Protein AF-A0A956HSX7-F1 (afdb_monomer_lite)

pLDDT: mean 87.28, std 11.91, range [36.62, 98.12]

Sequence (178 aa):
MGKELHRSVPADISRAASLYRSVCADLMRARARFGPDVVRYLDGLAARAHNTLYGTRAYRLAALWELVARDFPRTLRRRWRFFALASALFYLPLFFGLLGTLASADFASTILPPAQLGMMEEMYQQGFDAGRDVGEDSAMAGFYVLNNVGIAFRCFATGILFGIGSLFFSIYNGVVIG

Radius of gyration: 29.76 Å; chains: 1; bounding box: 64×29×82 Å

Foldseek 3Di:
DQDQPVPDDPVVLVVLVVVLVVLVVVLVVCVVDHDPVVNVVSVVVNVVSCCNNPNDDPPDVVVVCCCVVPVVVVVCVVVVVVVVVLVCLQQVLLVVLVVQCVVDVCSLVVLDPPVVVVVVCVVPVVPPPPDDDPVRVVVVVVVVVCVVVVLVVQQVVCVVVVSPRVSVSSNSNNNNND

Structure (mmCIF, N/CA/C/O backbone):
data_AF-A0A956HSX7-F1
#
_entry.id   AF-A0A956HSX7-F1
#
loop_
_atom_site.group_PDB
_atom_site.id
_atom_site.type_symbol
_atom_site.label_atom_id
_atom_site.label_alt_id
_atom_site.label_comp_id
_atom_site.label_asym_id
_atom_site.label_entity_id
_atom_site.label_seq_id
_atom_site.pdbx_PDB_ins_code
_atom_site.Cartn_x
_atom_site.Cartn_y
_atom_site.Cartn_z
_atom_site.occupancy
_atom_site.B_iso_or_equiv
_atom_site.auth_seq_id
_atom_site.auth_comp_id
_atom_site.auth_asym_id
_atom_site.auth_atom_id
_atom_site.pdbx_PDB_model_num
ATOM 1 N N . MET A 1 1 ? -18.613 -12.976 31.676 1.00 36.62 1 MET A N 1
ATOM 2 C CA . MET A 1 1 ? -19.542 -13.627 30.725 1.00 36.62 1 MET A CA 1
ATOM 3 C C . MET A 1 1 ? -20.089 -12.562 29.768 1.00 36.62 1 MET A C 1
ATOM 5 O O . MET A 1 1 ? -21.203 -12.090 29.931 1.00 36.62 1 MET A O 1
ATOM 9 N N . GLY A 1 2 ? -19.255 -12.087 28.836 1.00 47.81 2 GLY A N 1
ATOM 10 C CA . GLY A 1 2 ? -19.617 -11.033 27.882 1.00 47.81 2 GLY A CA 1
ATOM 11 C C . GLY A 1 2 ? -20.236 -11.650 26.635 1.00 47.81 2 GLY A C 1
ATOM 12 O O . GLY A 1 2 ? -19.515 -11.999 25.705 1.00 47.81 2 GLY A O 1
ATOM 13 N N . LYS A 1 3 ? -21.556 -11.855 26.644 1.00 49.38 3 LYS A N 1
ATOM 14 C CA . LYS A 1 3 ? -22.292 -12.209 25.426 1.00 49.38 3 LYS A CA 1
ATOM 15 C C . LYS A 1 3 ? -22.244 -10.999 24.495 1.00 49.38 3 LYS A C 1
ATOM 17 O O . LYS A 1 3 ? -22.465 -9.871 24.925 1.00 49.38 3 LYS A O 1
ATOM 22 N N . GLU A 1 4 ? -21.882 -11.249 23.248 1.00 59.25 4 GLU A N 1
ATOM 23 C CA . GLU A 1 4 ? -21.619 -10.245 22.225 1.00 59.25 4 GLU A CA 1
ATOM 24 C C . GLU A 1 4 ? -22.856 -9.370 21.957 1.00 59.25 4 GLU A C 1
ATOM 26 O O . GLU A 1 4 ? -23.727 -9.755 21.185 1.00 59.25 4 GLU A O 1
ATOM 31 N N . LEU A 1 5 ? -22.916 -8.179 22.568 1.00 57.16 5 LEU A N 1
ATOM 32 C CA . LEU A 1 5 ? -23.992 -7.191 22.373 1.00 57.16 5 LEU A CA 1
ATOM 33 C C . LEU A 1 5 ? -24.231 -6.830 20.898 1.00 57.16 5 LEU A C 1
ATOM 35 O O . LEU A 1 5 ? -25.336 -6.445 20.542 1.00 57.16 5 LEU A O 1
ATOM 39 N N . HIS A 1 6 ? -23.231 -7.006 20.027 1.00 58.62 6 HIS A N 1
ATOM 40 C CA . HIS A 1 6 ? -23.359 -6.775 18.585 1.00 58.62 6 HIS A CA 1
ATOM 41 C C . HIS A 1 6 ? -24.200 -7.836 17.851 1.00 58.62 6 HIS A C 1
ATOM 43 O O . HIS A 1 6 ? -24.564 -7.626 16.698 1.00 58.62 6 HIS A O 1
ATOM 49 N N . ARG A 1 7 ? -24.480 -8.982 18.487 1.00 58.31 7 ARG A N 1
ATOM 50 C CA . ARG A 1 7 ? -25.387 -10.022 17.972 1.00 58.31 7 ARG A CA 1
ATOM 51 C C . ARG A 1 7 ? -26.778 -9.954 18.604 1.00 58.31 7 ARG A C 1
ATOM 53 O O . ARG A 1 7 ? -27.633 -10.766 18.261 1.00 58.31 7 ARG A O 1
ATOM 60 N N . SER A 1 8 ? -26.991 -9.034 19.542 1.00 68.81 8 SER A N 1
ATOM 61 C CA . SER A 1 8 ? -28.263 -8.862 20.240 1.00 68.81 8 SER A CA 1
ATOM 62 C C . SER A 1 8 ? -29.249 -8.055 19.400 1.00 68.81 8 SER A C 1
ATOM 64 O O . SER A 1 8 ? -28.858 -7.241 18.562 1.00 68.81 8 SER A O 1
ATOM 66 N N . VAL A 1 9 ? -30.544 -8.257 19.643 1.00 78.62 9 VAL A N 1
ATOM 67 C CA . VAL A 1 9 ? -31.607 -7.493 18.980 1.00 78.62 9 VAL A CA 1
ATOM 68 C C . VAL A 1 9 ? -31.441 -6.006 19.338 1.00 78.62 9 VAL A C 1
ATOM 70 O O . VAL A 1 9 ? -31.115 -5.706 20.489 1.00 78.62 9 VAL A O 1
ATOM 73 N N . PRO A 1 10 ? -31.686 -5.050 18.417 1.00 78.62 10 PRO A N 1
ATOM 74 C CA . PRO A 1 10 ? -31.546 -3.617 18.700 1.00 78.62 10 PRO A CA 1
ATOM 75 C C . PRO A 1 10 ? -32.252 -3.161 19.988 1.00 78.62 10 PRO A C 1
ATOM 77 O O . PRO A 1 10 ? -31.718 -2.340 20.733 1.00 78.62 10 PRO A O 1
ATOM 80 N N . ALA A 1 11 ? -33.406 -3.760 20.299 1.00 84.00 11 ALA A N 1
ATOM 81 C CA . ALA A 1 11 ? -34.157 -3.514 21.529 1.00 84.00 11 ALA A CA 1
ATOM 82 C C . ALA A 1 11 ? -33.361 -3.834 22.811 1.00 84.00 11 ALA A C 1
ATOM 84 O O . ALA A 1 11 ? -33.432 -3.080 23.783 1.00 84.00 11 ALA A O 1
ATOM 85 N N . ASP A 1 12 ? -32.562 -4.905 22.812 1.00 84.19 12 ASP A N 1
ATOM 86 C CA . ASP A 1 12 ? -31.742 -5.301 23.962 1.00 84.19 12 ASP A CA 1
ATOM 87 C C . ASP A 1 12 ? -30.589 -4.320 24.191 1.00 84.19 12 ASP A C 1
ATOM 89 O O . ASP A 1 12 ? -30.266 -3.995 25.335 1.00 84.19 12 ASP A O 1
ATOM 93 N N . ILE A 1 13 ? -30.000 -3.801 23.109 1.00 84.25 13 ILE A N 1
ATOM 94 C CA . ILE A 1 13 ? -28.934 -2.792 23.166 1.00 84.25 13 ILE A CA 1
ATOM 95 C C . ILE A 1 13 ? -29.489 -1.484 23.742 1.00 84.25 13 ILE A C 1
ATOM 97 O O . ILE A 1 13 ? -28.911 -0.916 24.673 1.00 84.25 13 ILE A O 1
ATOM 101 N N . SER A 1 14 ? -30.645 -1.029 23.247 1.00 87.44 14 SER A N 1
ATOM 102 C CA . SER A 1 14 ? -31.321 0.165 23.765 1.00 87.44 14 SER A CA 1
ATOM 103 C C . SER A 1 14 ? -31.694 0.020 25.242 1.00 87.44 14 SER A C 1
ATOM 105 O O . SER A 1 14 ? -31.481 0.953 26.020 1.00 87.44 14 SER A O 1
ATOM 107 N N . ARG A 1 15 ? -32.187 -1.158 25.648 1.00 88.69 15 ARG A N 1
ATOM 108 C CA . ARG A 1 15 ? -32.513 -1.473 27.046 1.00 88.69 15 ARG A CA 1
ATOM 109 C C . ARG A 1 15 ? -31.273 -1.503 27.941 1.00 88.69 15 ARG A C 1
ATOM 111 O O . ARG A 1 15 ? -31.306 -0.987 29.056 1.00 88.69 15 ARG A O 1
ATOM 118 N N . ALA A 1 16 ? -30.166 -2.073 27.475 1.00 88.12 16 ALA A N 1
ATOM 119 C CA . ALA A 1 16 ? -28.909 -2.066 28.219 1.00 88.12 16 ALA A CA 1
ATOM 120 C C . ALA A 1 16 ? -28.385 -0.633 28.423 1.00 88.12 16 ALA A C 1
ATOM 122 O O . ALA A 1 16 ? -27.986 -0.270 29.530 1.00 88.12 16 ALA A O 1
ATOM 123 N N . ALA A 1 17 ? -28.461 0.212 27.389 1.00 89.81 17 ALA A N 1
ATOM 124 C CA . ALA A 1 17 ? -28.069 1.617 27.475 1.00 89.81 17 ALA A CA 1
ATOM 125 C C . ALA A 1 17 ? -28.975 2.432 28.418 1.00 89.81 17 ALA A C 1
ATOM 127 O O . ALA A 1 17 ? -28.484 3.311 29.129 1.00 89.81 17 ALA A O 1
ATOM 128 N N . SER A 1 18 ? -30.285 2.153 28.455 1.00 93.19 18 SER A N 1
ATOM 129 C CA . SER A 1 18 ? -31.194 2.814 29.400 1.00 93.19 18 SER A CA 1
ATOM 130 C C . SER A 1 18 ? -30.901 2.410 30.843 1.00 93.19 18 SER A C 1
ATOM 132 O O . SER A 1 18 ? -30.789 3.285 31.696 1.00 93.19 18 SER A O 1
ATOM 134 N N . LEU A 1 19 ? -30.701 1.114 31.108 1.00 93.94 19 LEU A N 1
ATOM 135 C CA . LEU A 1 19 ? -30.350 0.609 32.439 1.00 93.94 19 LEU A CA 1
ATOM 136 C C . LEU A 1 19 ? -29.007 1.161 32.930 1.00 93.94 19 LEU A C 1
ATOM 138 O O . LEU A 1 19 ? -28.890 1.523 34.096 1.00 93.94 19 LEU A O 1
ATOM 142 N N . TYR A 1 20 ? -28.015 1.288 32.046 1.00 94.31 20 TYR A N 1
ATOM 143 C CA . TYR A 1 20 ? -26.742 1.934 32.372 1.00 94.31 20 TYR A CA 1
ATOM 144 C C . TYR A 1 20 ? -26.940 3.380 32.853 1.00 94.31 20 TYR A C 1
ATOM 146 O O . TYR A 1 20 ? -26.436 3.746 33.914 1.00 94.31 20 TYR A O 1
ATOM 154 N N . ARG A 1 21 ? -27.735 4.185 32.129 1.00 94.12 21 ARG A N 1
ATOM 155 C CA . ARG A 1 21 ? -28.053 5.560 32.550 1.00 94.12 21 ARG A CA 1
ATOM 156 C C . ARG A 1 21 ? -28.776 5.600 33.899 1.00 94.12 21 ARG A C 1
ATOM 158 O O . ARG A 1 21 ? -28.459 6.463 34.713 1.00 94.12 21 ARG A O 1
ATOM 165 N N . SER A 1 22 ? -29.694 4.665 34.154 1.00 95.94 22 SER A N 1
ATOM 166 C CA . SER A 1 22 ? -30.369 4.540 35.453 1.00 95.94 22 SER A CA 1
ATOM 167 C C . SER A 1 22 ? -29.381 4.247 36.586 1.00 95.94 22 SER A C 1
ATOM 169 O O . SER A 1 22 ? -29.396 4.955 37.586 1.00 95.94 22 SER A O 1
ATOM 171 N N . VAL A 1 23 ? -28.455 3.299 36.403 1.00 95.06 23 VAL A N 1
ATOM 172 C CA . VAL A 1 23 ? -27.420 2.982 37.407 1.00 95.06 23 VAL A CA 1
ATOM 173 C C . VAL A 1 23 ? -26.509 4.184 37.678 1.00 95.06 23 VAL A C 1
ATOM 175 O O . VAL A 1 23 ? -26.169 4.442 38.831 1.00 95.06 23 VAL A O 1
ATOM 178 N N . CYS A 1 24 ? -26.139 4.959 36.654 1.00 94.88 24 CYS A N 1
ATOM 179 C CA . CYS A 1 24 ? -25.372 6.195 36.843 1.00 94.88 24 CYS A CA 1
ATOM 180 C C . CYS A 1 24 ? -26.147 7.241 37.663 1.00 94.88 24 CYS A C 1
ATOM 182 O O . CYS A 1 24 ? -25.569 7.886 38.539 1.00 94.88 24 CYS A O 1
ATOM 184 N N . ALA A 1 25 ? -27.450 7.399 37.409 1.00 95.38 25 ALA A N 1
ATOM 185 C CA . ALA A 1 25 ? -28.302 8.305 38.176 1.00 95.38 25 ALA A CA 1
ATOM 186 C C . ALA A 1 25 ? -28.446 7.854 39.642 1.00 95.38 25 ALA A C 1
ATOM 188 O O . ALA A 1 25 ? -28.336 8.674 40.559 1.00 95.38 25 ALA A O 1
ATOM 189 N N . ASP A 1 26 ? -28.622 6.551 39.869 1.00 95.25 26 ASP A N 1
ATOM 190 C CA . ASP A 1 26 ? -28.707 5.966 41.207 1.00 95.25 26 ASP A CA 1
ATOM 191 C C . ASP A 1 26 ? -27.387 6.101 41.966 1.00 95.25 26 ASP A C 1
ATOM 193 O O . ASP A 1 26 ? -27.397 6.451 43.143 1.00 95.25 26 ASP A O 1
ATOM 197 N N . LEU A 1 27 ? -26.242 5.920 41.300 1.00 95.94 27 LEU A N 1
ATOM 198 C CA . LEU A 1 27 ? -24.919 6.142 41.887 1.00 95.94 27 LEU A CA 1
ATOM 199 C C . LEU A 1 27 ? -24.741 7.595 42.348 1.00 95.94 27 LEU A C 1
ATOM 201 O O . LEU A 1 27 ? -24.231 7.836 43.443 1.00 95.94 27 LEU A O 1
ATOM 205 N N . MET A 1 28 ? -25.189 8.568 41.548 1.00 93.56 28 MET A N 1
ATOM 206 C CA . MET A 1 28 ? -25.130 9.983 41.932 1.00 93.56 28 MET A CA 1
ATOM 207 C C . MET A 1 28 ? -25.987 10.284 43.156 1.00 93.56 28 MET A C 1
ATOM 209 O O . MET A 1 28 ? -25.541 10.982 44.067 1.00 93.56 28 MET A O 1
ATOM 213 N N . ARG A 1 29 ? -27.183 9.696 43.229 1.00 92.88 29 ARG A N 1
ATOM 214 C CA . ARG A 1 29 ? -28.050 9.800 44.406 1.00 92.88 29 ARG A CA 1
ATOM 215 C C . ARG A 1 29 ? -27.453 9.086 45.623 1.00 92.88 29 ARG A C 1
ATOM 217 O O . ARG A 1 29 ? -27.541 9.606 46.734 1.00 92.88 29 ARG A O 1
ATOM 224 N N . ALA A 1 30 ? -26.829 7.928 45.411 1.00 93.88 30 ALA A N 1
ATOM 225 C CA . ALA A 1 30 ? -26.197 7.123 46.447 1.00 93.88 30 ALA A CA 1
ATOM 226 C C . ALA A 1 30 ? -25.049 7.870 47.129 1.00 93.88 30 ALA A C 1
ATOM 228 O O . ALA A 1 30 ? -24.996 7.913 48.354 1.00 93.88 30 ALA A O 1
ATOM 229 N N . ARG A 1 31 ? -2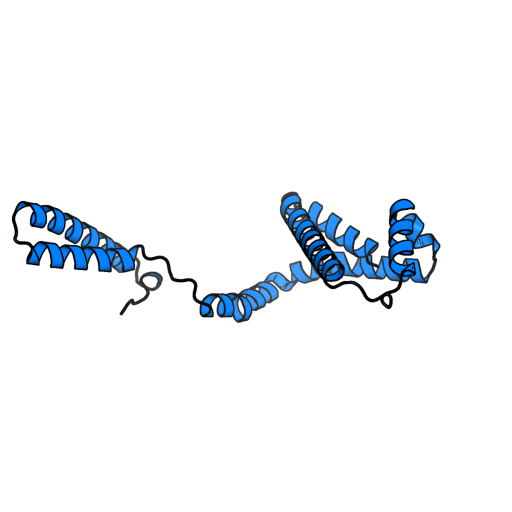4.196 8.544 46.347 1.00 93.44 31 ARG A N 1
ATOM 230 C CA . ARG A 1 31 ? -23.070 9.340 46.868 1.00 93.44 31 ARG A CA 1
ATOM 231 C C . ARG A 1 31 ? -23.498 10.479 47.799 1.00 93.44 31 ARG A C 1
ATOM 233 O O . ARG A 1 31 ? -22.713 10.871 48.651 1.00 93.44 31 ARG A O 1
ATOM 240 N N . ALA A 1 32 ? -24.720 10.995 47.655 1.00 92.75 32 ALA A N 1
ATOM 241 C CA . ALA A 1 32 ? -25.228 12.091 48.480 1.00 92.75 32 ALA A CA 1
ATOM 242 C C . ALA A 1 32 ? -25.959 11.636 49.759 1.00 92.75 32 ALA A C 1
ATOM 244 O O . ALA A 1 32 ? -26.157 12.448 50.659 1.00 92.75 32 ALA A O 1
ATOM 245 N N . ARG A 1 33 ? -26.433 10.383 49.828 1.00 91.88 33 ARG A N 1
ATOM 246 C CA . ARG A 1 33 ? -27.394 9.943 50.864 1.00 91.88 33 ARG A CA 1
ATOM 247 C C . ARG A 1 33 ? -27.109 8.589 51.508 1.00 91.88 33 ARG A C 1
ATOM 249 O O . ARG A 1 33 ? -27.769 8.260 52.488 1.00 91.88 33 ARG A O 1
ATOM 256 N N . PHE A 1 34 ? -26.191 7.792 50.972 1.00 93.38 34 PHE A N 1
ATOM 257 C CA . PHE A 1 34 ? -26.002 6.402 51.382 1.00 93.38 34 PHE A CA 1
ATOM 258 C C . PHE A 1 34 ? -24.552 6.110 51.771 1.00 93.38 34 PHE A C 1
ATOM 260 O O . PHE A 1 34 ? -23.627 6.836 51.414 1.00 93.38 34 PHE A O 1
ATOM 267 N N . GLY A 1 35 ? -24.371 5.020 52.520 1.00 91.38 35 GLY A N 1
ATOM 268 C CA . GLY A 1 35 ? -23.065 4.570 52.987 1.00 91.38 35 GLY A CA 1
ATOM 269 C C . GLY A 1 35 ? -22.146 4.045 51.872 1.00 91.38 35 GLY A C 1
ATOM 270 O O . GLY A 1 35 ? -22.597 3.748 50.758 1.00 91.38 35 GLY A O 1
ATOM 271 N N . PRO A 1 36 ? -20.848 3.877 52.180 1.00 91.75 36 PRO A N 1
ATOM 272 C CA . PRO A 1 36 ? -19.809 3.541 51.205 1.00 91.75 36 PRO A CA 1
ATOM 273 C C . PRO A 1 36 ? -20.033 2.200 50.491 1.00 91.75 36 PRO A C 1
ATOM 275 O O . PRO A 1 36 ? -19.636 2.051 49.335 1.00 91.75 36 PRO A O 1
ATOM 278 N N . ASP A 1 37 ? -20.710 1.236 51.120 1.00 93.25 37 ASP A N 1
ATOM 279 C CA . ASP A 1 37 ? -20.988 -0.069 50.508 1.00 93.25 37 ASP A CA 1
ATOM 280 C C . ASP A 1 37 ? -21.942 0.015 49.315 1.00 93.25 37 ASP A C 1
ATOM 282 O O . ASP A 1 37 ? -21.689 -0.595 48.274 1.00 93.25 37 ASP A O 1
ATOM 286 N N . VAL A 1 38 ? -23.001 0.822 49.431 1.00 93.00 38 VAL A N 1
ATOM 287 C CA . VAL A 1 38 ? -23.975 1.033 48.347 1.00 93.00 38 VAL A CA 1
ATOM 288 C C . VAL A 1 38 ? -23.313 1.764 47.185 1.00 93.00 38 VAL A C 1
ATOM 290 O O . VAL A 1 38 ? -23.486 1.381 46.027 1.00 93.00 38 VAL A O 1
ATOM 293 N N . VAL A 1 39 ? -22.504 2.781 47.494 1.00 95.06 39 VAL A N 1
ATOM 294 C CA . VAL A 1 39 ? -21.740 3.530 46.491 1.00 95.06 39 VAL A CA 1
ATOM 295 C C . VAL A 1 39 ? -20.796 2.596 45.739 1.00 95.06 39 VAL A C 1
ATOM 297 O O . VAL A 1 39 ? -20.832 2.564 44.514 1.00 95.06 39 VAL A O 1
ATOM 300 N N . ARG A 1 40 ? -20.011 1.779 46.447 1.00 94.31 40 ARG A N 1
ATOM 301 C CA . ARG A 1 40 ? -19.065 0.827 45.847 1.00 94.31 40 ARG A CA 1
ATOM 302 C C . ARG A 1 40 ? -19.757 -0.225 44.978 1.00 94.31 40 ARG A C 1
ATOM 304 O O . ARG A 1 40 ? -19.247 -0.570 43.912 1.00 94.31 40 ARG A O 1
ATOM 311 N N . TYR A 1 41 ? -20.921 -0.720 45.399 1.00 95.56 41 TYR A N 1
ATOM 312 C CA . TYR A 1 41 ? -21.714 -1.654 44.601 1.00 95.56 41 TYR A CA 1
ATOM 313 C C . TYR A 1 41 ? -22.180 -1.029 43.278 1.00 95.56 41 TYR A C 1
ATOM 315 O O . TYR A 1 41 ? -21.979 -1.619 42.212 1.00 95.56 41 TYR A O 1
ATOM 323 N N . LEU A 1 42 ? -22.771 0.169 43.338 1.00 95.50 42 LEU A N 1
ATOM 324 C CA . LEU A 1 42 ? -23.278 0.876 42.160 1.00 95.50 42 LEU A CA 1
ATOM 325 C C . LEU A 1 42 ? -22.150 1.333 41.228 1.00 95.50 42 LEU A C 1
ATOM 327 O O . LEU A 1 42 ? -22.296 1.239 40.012 1.00 95.50 42 LEU A O 1
ATOM 331 N N . ASP A 1 43 ? -21.014 1.751 41.782 1.00 94.69 43 ASP A N 1
ATOM 332 C CA . ASP A 1 43 ? -19.818 2.131 41.026 1.00 94.69 43 ASP A CA 1
ATOM 333 C C . ASP A 1 43 ? -19.253 0.925 40.257 1.00 94.69 43 ASP A C 1
ATOM 335 O O . ASP A 1 43 ? -19.067 0.980 39.040 1.00 94.69 43 ASP A O 1
ATOM 339 N N . GLY A 1 44 ? -19.130 -0.230 40.921 1.00 94.38 44 GLY A N 1
ATOM 340 C CA . GLY A 1 44 ? -18.738 -1.481 40.271 1.00 94.38 44 GLY A CA 1
ATOM 341 C C . GLY A 1 44 ? -19.744 -1.964 39.218 1.00 94.38 44 GLY A C 1
ATOM 342 O O . GLY A 1 44 ? -19.350 -2.518 38.188 1.00 94.38 44 GLY A O 1
ATOM 343 N N . LEU A 1 45 ? -21.047 -1.756 39.438 1.00 94.12 45 LEU A N 1
ATOM 344 C CA . LEU A 1 45 ? -22.086 -2.081 38.458 1.00 94.12 45 LEU A CA 1
ATOM 345 C C . LEU A 1 45 ? -22.003 -1.171 37.222 1.00 94.12 45 LEU A C 1
ATOM 347 O O . LEU A 1 45 ? -22.045 -1.679 36.098 1.00 94.12 45 LEU A O 1
ATOM 351 N N . ALA A 1 46 ? -21.820 0.136 37.421 1.00 93.75 46 ALA A N 1
ATOM 352 C CA . ALA A 1 46 ? -21.633 1.113 36.353 1.00 93.75 46 ALA A CA 1
ATOM 353 C C . ALA A 1 46 ? -20.368 0.816 35.537 1.00 93.75 46 ALA A C 1
ATOM 355 O O . ALA A 1 46 ? -20.430 0.792 34.309 1.00 93.75 46 ALA A O 1
ATOM 356 N N . ALA A 1 47 ? -19.251 0.492 36.196 1.00 90.00 47 ALA A N 1
ATOM 357 C CA . ALA A 1 47 ? -17.994 0.144 35.537 1.00 90.00 47 ALA A CA 1
ATOM 358 C C . ALA A 1 47 ? -18.116 -1.114 34.657 1.00 90.00 47 ALA A C 1
ATOM 360 O O . ALA A 1 47 ? -17.655 -1.130 33.514 1.00 90.00 47 ALA A O 1
ATOM 361 N N . ARG A 1 48 ? -18.791 -2.169 35.141 1.00 89.06 48 ARG A N 1
ATOM 362 C CA . ARG A 1 48 ? -19.043 -3.378 34.333 1.00 89.06 48 ARG A CA 1
ATOM 363 C C . ARG A 1 48 ? -19.932 -3.086 33.127 1.00 89.06 48 ARG A C 1
ATOM 365 O O . ARG A 1 48 ? -19.643 -3.565 32.030 1.00 89.06 48 ARG A O 1
ATOM 372 N N . ALA A 1 49 ? -20.997 -2.309 33.317 1.00 89.00 49 ALA A N 1
ATOM 373 C CA . ALA A 1 49 ? -21.889 -1.913 32.232 1.00 89.00 49 ALA A CA 1
ATOM 374 C C . ALA A 1 49 ? -21.158 -1.049 31.191 1.00 89.00 49 ALA A C 1
ATOM 376 O O . ALA A 1 49 ? -21.275 -1.312 29.996 1.00 89.00 49 ALA A O 1
ATOM 377 N N . HIS A 1 50 ? -20.328 -0.104 31.640 1.00 87.12 50 HIS A N 1
ATOM 378 C CA . HIS A 1 50 ? -19.491 0.733 30.785 1.00 87.12 50 HIS A CA 1
ATOM 379 C C . HIS A 1 50 ? -18.530 -0.107 29.940 1.00 87.12 50 HIS A C 1
ATOM 381 O O . HIS A 1 50 ? -18.542 0.003 28.719 1.00 87.12 50 HIS A O 1
ATOM 387 N N . ASN A 1 51 ? -17.780 -1.027 30.554 1.00 84.44 51 ASN A N 1
ATOM 388 C CA . ASN A 1 51 ? -16.877 -1.924 29.824 1.00 84.44 51 ASN A CA 1
ATOM 389 C C . ASN A 1 51 ? -17.606 -2.834 28.826 1.00 84.44 51 ASN A C 1
ATOM 391 O O . ASN A 1 51 ? -17.027 -3.243 27.827 1.00 84.44 51 ASN A O 1
ATOM 395 N N . THR A 1 52 ? -18.874 -3.159 29.075 1.00 83.81 52 THR A N 1
ATOM 396 C CA . THR A 1 52 ? -19.655 -4.019 28.176 1.00 83.81 52 THR A CA 1
ATOM 397 C C . THR A 1 52 ? -20.253 -3.227 27.001 1.00 83.81 52 THR A C 1
ATOM 399 O O . THR A 1 52 ? -20.340 -3.759 25.898 1.00 83.81 52 THR A O 1
ATOM 402 N N . LEU A 1 53 ? -20.640 -1.963 27.216 1.00 83.69 53 LEU A N 1
ATOM 403 C CA . LEU A 1 53 ? -21.227 -1.084 26.193 1.00 83.69 53 LEU A CA 1
ATOM 404 C C . LEU A 1 53 ? -20.180 -0.330 25.359 1.00 83.69 53 LEU A C 1
ATOM 406 O O . LEU A 1 53 ? -20.384 -0.127 24.166 1.00 83.69 53 LEU A O 1
ATOM 410 N N . TYR A 1 54 ? -19.081 0.084 25.988 1.00 78.88 54 TYR A N 1
ATOM 411 C CA . TYR A 1 54 ? -18.068 0.980 25.421 1.00 78.88 54 TYR A CA 1
ATOM 412 C C . TYR A 1 54 ? -16.660 0.378 25.407 1.00 78.88 54 TYR A C 1
ATOM 414 O O . TYR A 1 54 ? -15.737 1.006 24.894 1.00 78.88 54 TYR A O 1
ATOM 422 N N . GLY A 1 55 ? -16.470 -0.827 25.951 1.00 69.06 55 GLY A N 1
ATOM 423 C CA . GLY A 1 55 ? -15.170 -1.486 25.927 1.00 69.06 55 GLY A CA 1
ATOM 424 C C . GLY A 1 55 ? -14.707 -1.742 24.497 1.00 69.06 55 GLY A C 1
ATOM 425 O O . GLY A 1 55 ? -1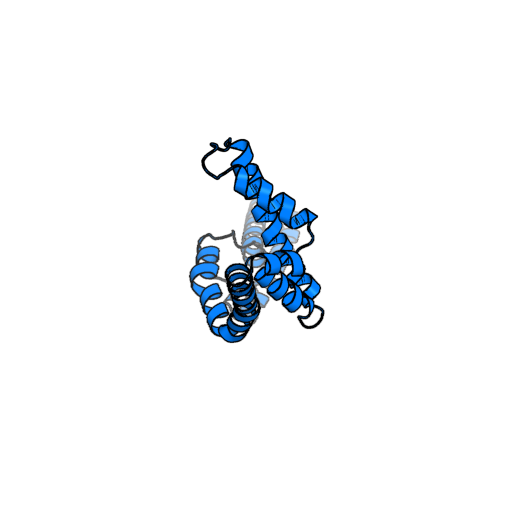5.411 -2.351 23.688 1.00 69.06 55 GLY A O 1
ATOM 426 N N . THR A 1 56 ? -13.492 -1.306 24.184 1.00 60.31 56 THR A N 1
ATOM 427 C CA . THR A 1 56 ? -12.806 -1.677 22.951 1.00 60.31 56 THR A CA 1
ATOM 428 C C . THR A 1 56 ? -12.554 -3.182 22.950 1.00 60.31 56 THR A C 1
ATOM 430 O O . THR A 1 56 ? -12.029 -3.755 23.907 1.00 60.31 56 THR A O 1
ATOM 433 N N . ARG A 1 57 ? -12.933 -3.860 21.859 1.00 60.56 57 ARG A N 1
ATOM 434 C CA . ARG A 1 57 ? -12.580 -5.269 21.662 1.00 60.56 57 ARG A CA 1
ATOM 435 C C . ARG A 1 57 ? -11.053 -5.334 21.616 1.00 60.56 57 ARG A C 1
ATOM 437 O O . ARG A 1 57 ? -10.457 -4.748 20.716 1.00 60.56 57 ARG A O 1
ATOM 444 N N . ALA A 1 58 ? -10.427 -6.010 22.580 1.00 61.78 58 ALA A N 1
ATOM 445 C CA . ALA A 1 58 ? -8.989 -6.264 22.534 1.00 61.78 58 ALA A CA 1
ATOM 446 C C . ALA A 1 58 ? -8.642 -6.858 21.161 1.00 61.78 58 ALA A C 1
ATOM 448 O O . ALA A 1 58 ? -9.375 -7.721 20.673 1.00 61.78 58 ALA A O 1
ATOM 449 N N . TYR A 1 59 ? -7.576 -6.374 20.523 1.00 58.56 59 TYR A N 1
ATOM 450 C CA . TYR A 1 59 ? -7.138 -6.857 19.216 1.00 58.56 59 TYR A CA 1
ATOM 451 C C . TYR A 1 59 ? -6.846 -8.359 19.332 1.00 58.56 59 TYR A C 1
ATOM 453 O O . TYR A 1 59 ? -5.891 -8.771 19.988 1.00 58.56 59 TYR A O 1
ATOM 461 N N . ARG A 1 60 ? -7.724 -9.210 18.790 1.00 75.81 60 ARG A N 1
ATOM 462 C CA . ARG A 1 60 ? -7.571 -10.667 18.904 1.00 75.81 60 ARG A CA 1
ATOM 463 C C . ARG A 1 60 ? -6.761 -11.124 17.702 1.00 75.81 60 ARG A C 1
ATOM 465 O O . ARG A 1 60 ? -7.223 -10.935 16.582 1.00 75.81 60 ARG A O 1
ATOM 472 N N . LEU A 1 61 ? -5.624 -11.792 17.914 1.00 80.19 61 LEU A N 1
ATOM 473 C CA . LEU A 1 61 ? -4.895 -12.482 16.833 1.00 80.19 61 LEU A CA 1
ATOM 474 C C . LEU A 1 61 ? -5.833 -13.368 15.990 1.00 80.19 61 LEU A C 1
ATOM 476 O O . LEU A 1 61 ? -5.688 -13.455 14.777 1.00 80.19 61 LEU A O 1
ATOM 480 N N . ALA A 1 62 ? -6.854 -13.954 16.624 1.00 83.25 62 ALA A N 1
ATOM 481 C CA . ALA A 1 62 ? -7.903 -14.712 15.948 1.00 83.25 62 ALA A CA 1
ATOM 482 C C . ALA A 1 62 ? -8.672 -13.902 14.884 1.00 83.25 62 ALA A C 1
ATOM 484 O O . ALA A 1 62 ? -9.038 -14.459 13.857 1.00 83.25 62 ALA A O 1
ATOM 485 N N . ALA A 1 63 ? -8.893 -12.600 15.096 1.00 83.69 63 ALA A N 1
ATOM 486 C CA . ALA A 1 63 ? -9.555 -11.727 14.125 1.00 83.69 63 ALA A CA 1
ATOM 487 C C . ALA A 1 63 ? -8.641 -11.391 12.936 1.00 83.69 63 ALA A C 1
ATOM 489 O O . ALA A 1 63 ? -9.117 -11.312 11.809 1.00 83.69 63 ALA A O 1
ATOM 490 N N . LEU A 1 64 ? -7.329 -11.247 13.163 1.00 88.62 64 LEU A N 1
ATOM 491 C CA . LEU A 1 64 ? -6.358 -11.114 12.071 1.00 88.62 64 LEU A CA 1
ATOM 492 C C . LEU A 1 64 ? -6.302 -12.400 11.236 1.00 88.62 64 LEU A C 1
ATOM 494 O O . LEU A 1 64 ? -6.310 -12.339 10.010 1.00 88.62 64 LEU A O 1
ATOM 498 N N . TRP A 1 65 ? -6.298 -13.564 11.892 1.00 92.06 65 TRP A N 1
ATOM 499 C CA . TRP A 1 65 ? -6.357 -14.851 11.199 1.00 92.06 65 TRP A CA 1
ATOM 500 C C . TRP A 1 65 ? -7.652 -15.013 10.400 1.00 92.06 65 TRP A C 1
ATOM 502 O O . TRP A 1 65 ? -7.612 -15.448 9.255 1.00 92.06 65 TRP A O 1
ATOM 512 N N . GLU A 1 66 ? -8.799 -14.618 10.956 1.00 91.50 66 GLU A N 1
ATOM 513 C CA . GLU A 1 66 ? -10.076 -14.622 10.235 1.00 91.50 66 GLU A CA 1
ATOM 514 C C . GLU A 1 66 ? -10.039 -13.693 9.010 1.00 91.50 66 GLU A C 1
ATOM 516 O O . GLU A 1 66 ? -10.420 -14.107 7.911 1.00 91.50 66 GLU A O 1
ATOM 521 N N . LEU A 1 67 ? -9.477 -12.490 9.156 1.00 91.31 67 LEU A N 1
ATOM 522 C CA . LEU A 1 67 ? -9.293 -11.554 8.050 1.00 91.31 67 LEU A CA 1
ATOM 523 C C . LEU A 1 67 ? -8.433 -12.163 6.932 1.00 91.31 67 LEU A C 1
ATOM 525 O O . LEU A 1 67 ? -8.836 -12.156 5.771 1.00 91.31 67 LEU A O 1
ATOM 529 N N . VAL A 1 68 ? -7.259 -12.700 7.273 1.00 94.88 68 VAL A N 1
ATOM 530 C CA . VAL A 1 68 ? -6.280 -13.206 6.297 1.00 94.88 68 VAL A CA 1
ATOM 531 C C . VAL A 1 68 ? -6.727 -14.532 5.678 1.00 94.88 68 VAL A C 1
ATOM 533 O O . VAL A 1 68 ? -6.670 -14.691 4.462 1.00 94.88 68 VAL A O 1
ATOM 536 N N . ALA A 1 69 ? -7.201 -15.483 6.483 1.00 94.38 69 ALA A N 1
ATOM 537 C CA . ALA A 1 69 ? -7.526 -16.831 6.020 1.00 94.38 69 ALA A CA 1
ATOM 538 C C . ALA A 1 69 ? -8.945 -16.954 5.442 1.00 94.38 69 ALA A C 1
ATOM 540 O O . ALA A 1 69 ? -9.214 -17.873 4.665 1.00 94.38 69 ALA A O 1
ATOM 541 N N . ARG A 1 70 ? -9.873 -16.056 5.803 1.00 92.56 70 ARG A N 1
ATOM 542 C CA . ARG A 1 70 ? -11.284 -16.153 5.397 1.00 92.56 70 ARG A CA 1
ATOM 543 C C . ARG A 1 70 ? -11.735 -14.963 4.564 1.00 92.56 70 ARG A C 1
ATOM 545 O O . ARG A 1 70 ? -12.156 -15.154 3.419 1.00 92.56 70 ARG A O 1
ATOM 552 N N . ASP A 1 71 ? -11.648 -13.753 5.104 1.00 93.12 71 ASP A N 1
ATOM 553 C CA . ASP A 1 71 ? -12.270 -12.579 4.480 1.00 93.12 71 ASP A CA 1
ATOM 554 C C . ASP A 1 71 ? -11.507 -12.082 3.254 1.00 93.12 71 ASP A C 1
ATOM 556 O O . ASP A 1 71 ? -12.123 -11.765 2.230 1.00 93.12 71 ASP A O 1
ATOM 560 N N . PHE A 1 72 ? -10.176 -12.080 3.315 1.00 93.94 72 PHE A N 1
ATOM 561 C CA . PHE A 1 72 ? -9.302 -11.718 2.206 1.00 93.94 72 PHE A CA 1
ATOM 562 C C . PHE A 1 72 ? -9.499 -12.637 0.988 1.00 93.94 72 PHE A C 1
ATOM 564 O O . PHE A 1 72 ? -9.922 -12.133 -0.058 1.00 93.94 72 PHE A O 1
ATOM 571 N N . PRO A 1 73 ? -9.328 -13.975 1.073 1.00 94.62 73 PRO A N 1
ATOM 572 C CA . PRO A 1 73 ? -9.493 -14.850 -0.087 1.00 94.62 73 PRO A CA 1
ATOM 573 C C . PRO A 1 73 ? -10.939 -14.890 -0.589 1.00 94.62 73 PRO A C 1
ATOM 575 O O . PRO A 1 73 ? -11.181 -15.091 -1.780 1.00 94.62 73 PRO A O 1
ATOM 578 N N . ARG A 1 74 ? -11.933 -14.700 0.288 1.00 95.75 74 ARG A N 1
ATOM 579 C CA . ARG A 1 74 ? -13.338 -14.565 -0.123 1.00 95.75 74 ARG A CA 1
ATOM 580 C C . ARG A 1 74 ? -13.565 -13.275 -0.913 1.00 95.75 74 ARG A C 1
ATOM 582 O O . ARG A 1 74 ? -14.256 -13.299 -1.931 1.00 95.75 74 ARG A O 1
ATOM 589 N N . THR A 1 75 ? -12.982 -12.163 -0.475 1.00 94.38 75 THR A N 1
ATOM 590 C CA . THR A 1 75 ? -13.093 -10.867 -1.157 1.00 94.38 75 THR A CA 1
ATOM 591 C C . THR A 1 75 ? -12.356 -10.874 -2.489 1.00 94.38 75 THR A C 1
ATOM 593 O O . THR A 1 75 ? -12.928 -10.431 -3.486 1.00 94.38 75 THR A O 1
ATOM 596 N N . LEU A 1 76 ? -11.153 -11.452 -2.530 1.00 95.06 76 LEU A N 1
ATOM 597 C CA . LEU A 1 76 ? -10.369 -11.624 -3.749 1.00 95.06 76 LEU A CA 1
ATOM 598 C C . LEU A 1 76 ? -11.136 -12.453 -4.782 1.00 95.06 76 LEU A C 1
ATOM 600 O O . LEU A 1 76 ? -11.343 -11.991 -5.899 1.00 95.06 76 LEU A O 1
ATOM 604 N N . ARG A 1 77 ? -11.670 -13.620 -4.390 1.00 95.12 77 ARG A N 1
ATOM 605 C CA . ARG A 1 77 ? -12.505 -14.451 -5.276 1.00 95.12 77 ARG A CA 1
ATOM 606 C C . ARG A 1 77 ? -13.765 -13.734 -5.746 1.00 95.12 77 ARG A C 1
ATOM 608 O O . ARG A 1 77 ? -14.152 -13.880 -6.896 1.00 95.12 77 ARG A O 1
ATOM 615 N N . ARG A 1 78 ? -14.403 -12.921 -4.901 1.00 96.81 78 ARG A N 1
ATOM 616 C CA . ARG A 1 78 ? -15.579 -12.129 -5.302 1.00 96.81 78 ARG A CA 1
ATOM 617 C C . ARG A 1 78 ? -15.230 -11.020 -6.302 1.00 96.81 78 ARG A C 1
ATOM 619 O O . ARG A 1 78 ? -16.066 -10.653 -7.121 1.00 96.81 78 ARG A O 1
ATOM 626 N N . ARG A 1 79 ? -14.020 -10.460 -6.228 1.00 95.88 79 ARG A N 1
ATOM 627 C CA . ARG A 1 79 ? -13.544 -9.341 -7.062 1.00 95.88 79 ARG A CA 1
ATOM 628 C C . ARG A 1 79 ? -12.466 -9.766 -8.067 1.00 95.88 79 ARG A C 1
ATOM 630 O O . ARG A 1 79 ? -11.749 -8.912 -8.582 1.00 95.88 79 ARG A O 1
ATOM 637 N N . TRP A 1 80 ? -12.395 -11.058 -8.392 1.00 96.25 80 TRP A N 1
ATOM 638 C CA . TRP A 1 80 ? -11.306 -11.649 -9.176 1.00 96.25 80 TRP A CA 1
ATOM 639 C C . TRP A 1 80 ? -11.099 -10.977 -10.535 1.00 96.25 80 TRP A C 1
ATOM 641 O O . TRP A 1 80 ? -9.972 -10.884 -10.991 1.00 96.25 80 TRP A O 1
ATOM 651 N N . ARG A 1 81 ? -12.162 -10.451 -11.157 1.00 97.50 81 ARG A N 1
ATOM 652 C CA . ARG A 1 81 ? -12.096 -9.757 -12.456 1.00 97.50 81 ARG A CA 1
ATOM 653 C C . ARG A 1 81 ? -11.240 -8.492 -12.395 1.00 97.50 81 ARG A C 1
ATOM 655 O O . ARG A 1 81 ? -10.478 -8.236 -13.315 1.00 97.50 81 ARG A O 1
ATOM 662 N N . PHE A 1 82 ? -11.344 -7.723 -11.310 1.00 93.44 82 PHE A N 1
ATOM 663 C CA . PHE A 1 82 ? -10.523 -6.524 -11.117 1.00 93.44 82 PHE A CA 1
ATOM 664 C C . PHE A 1 82 ? -9.073 -6.885 -10.816 1.00 93.44 82 PHE A C 1
ATOM 666 O O . PHE A 1 82 ? -8.168 -6.235 -11.322 1.00 93.44 82 PHE A O 1
ATOM 673 N N . PHE A 1 83 ? -8.861 -7.946 -10.034 1.00 94.12 83 PHE A N 1
ATOM 674 C CA . PHE A 1 83 ? -7.523 -8.471 -9.790 1.00 94.12 83 PHE A CA 1
ATOM 675 C C . PHE A 1 83 ? -6.881 -8.964 -11.091 1.00 94.12 83 PHE A C 1
ATOM 677 O O . PHE A 1 83 ? -5.792 -8.528 -11.422 1.00 94.12 83 PHE A O 1
ATOM 684 N N . ALA A 1 84 ? -7.593 -9.775 -11.876 1.00 96.50 84 ALA A N 1
ATOM 685 C CA . ALA A 1 84 ? -7.136 -10.268 -13.171 1.00 96.50 84 ALA A CA 1
ATOM 686 C C . ALA A 1 84 ? -6.855 -9.130 -14.160 1.00 96.50 84 ALA A C 1
ATOM 688 O O . ALA A 1 84 ? -5.863 -9.189 -14.876 1.00 96.50 84 ALA A O 1
ATOM 689 N N . LEU A 1 85 ? -7.682 -8.077 -14.172 1.00 95.75 85 LEU A N 1
ATOM 690 C CA . LEU A 1 85 ? -7.422 -6.878 -14.967 1.00 95.75 85 LEU A CA 1
ATOM 691 C C . LEU A 1 85 ? -6.128 -6.186 -14.523 1.00 95.75 85 LEU A C 1
ATOM 693 O O . LEU A 1 85 ? -5.280 -5.918 -15.362 1.00 95.75 85 LEU A O 1
ATOM 697 N N . ALA A 1 86 ? -5.948 -5.933 -13.225 1.00 94.44 86 ALA A N 1
ATOM 698 C CA . ALA A 1 86 ? -4.718 -5.333 -12.706 1.00 94.44 86 ALA A CA 1
ATOM 699 C C . ALA A 1 86 ? -3.484 -6.202 -13.011 1.00 94.44 86 ALA A C 1
ATOM 701 O O . ALA A 1 86 ? -2.460 -5.683 -13.445 1.00 94.44 86 ALA A O 1
ATOM 702 N N . SER A 1 87 ? -3.601 -7.526 -12.865 1.00 96.19 87 SER A N 1
ATOM 703 C CA . SER A 1 87 ? -2.559 -8.480 -13.246 1.00 96.19 87 SER A CA 1
ATOM 704 C C . SER A 1 87 ? -2.251 -8.411 -14.738 1.00 96.19 87 SER A C 1
ATOM 706 O O . SER A 1 87 ? -1.085 -8.365 -15.101 1.00 96.19 87 SER A O 1
ATOM 708 N N . ALA A 1 88 ? -3.256 -8.356 -15.612 1.00 97.56 88 ALA A N 1
ATOM 709 C CA . ALA A 1 88 ? -3.042 -8.231 -17.052 1.00 97.56 88 ALA A CA 1
ATOM 710 C C . ALA A 1 88 ? -2.368 -6.899 -17.416 1.00 97.56 88 ALA A C 1
ATOM 712 O O . ALA A 1 88 ? -1.434 -6.887 -18.212 1.00 97.56 88 ALA A O 1
ATOM 713 N N . LEU A 1 89 ? -2.791 -5.797 -16.790 1.00 96.81 89 LEU A N 1
ATOM 714 C CA . LEU A 1 89 ? -2.201 -4.468 -16.973 1.00 96.81 89 LEU A CA 1
ATOM 715 C C . LEU A 1 89 ? -0.747 -4.373 -16.504 1.00 96.81 89 LEU A C 1
ATOM 717 O O . LEU A 1 89 ? -0.047 -3.463 -16.927 1.00 96.81 89 LEU A O 1
ATOM 721 N N . PHE A 1 90 ? -0.300 -5.287 -15.647 1.00 97.12 90 PHE A N 1
ATOM 722 C CA . PHE A 1 90 ? 1.085 -5.369 -15.199 1.00 97.12 90 PHE A CA 1
ATOM 723 C C . PHE A 1 90 ? 1.900 -6.394 -16.002 1.00 97.12 90 PHE A C 1
ATOM 725 O O . PHE A 1 90 ? 2.970 -6.076 -16.512 1.00 97.12 90 PHE A O 1
ATOM 732 N N . TYR A 1 91 ? 1.392 -7.619 -16.159 1.00 98.12 91 TYR A N 1
ATOM 733 C CA . TYR A 1 91 ? 2.133 -8.717 -16.781 1.00 98.12 91 TYR A CA 1
ATOM 734 C C . TYR A 1 91 ? 2.199 -8.627 -18.304 1.00 98.12 91 TYR A C 1
ATOM 736 O O . TYR A 1 91 ? 3.215 -9.015 -18.869 1.00 98.12 91 TYR A O 1
ATOM 744 N N . LEU A 1 92 ? 1.163 -8.128 -18.992 1.00 97.94 92 LEU A N 1
ATOM 745 C CA . LEU A 1 92 ? 1.238 -7.993 -20.453 1.00 97.94 92 LEU A CA 1
ATOM 746 C C . LEU A 1 92 ? 2.337 -7.004 -20.868 1.00 97.94 92 LEU A C 1
ATOM 748 O O . LEU A 1 92 ? 3.154 -7.374 -21.710 1.00 97.94 92 LEU A O 1
ATOM 752 N N . PRO A 1 93 ? 2.430 -5.798 -20.272 1.00 96.88 93 PRO A N 1
ATOM 753 C CA . PRO A 1 93 ? 3.518 -4.885 -20.596 1.00 96.88 93 PRO A CA 1
ATOM 754 C C . PRO A 1 93 ? 4.882 -5.388 -20.118 1.00 96.88 93 PRO A C 1
ATOM 756 O O . PRO A 1 93 ? 5.868 -5.126 -20.792 1.00 96.88 93 PRO A O 1
ATOM 759 N N . LEU A 1 94 ? 4.941 -6.158 -19.024 1.00 97.38 94 LEU A N 1
ATOM 760 C CA . LEU A 1 94 ? 6.169 -6.828 -18.582 1.00 97.38 94 LEU A CA 1
ATOM 761 C C . LEU A 1 94 ? 6.677 -7.829 -19.615 1.00 97.38 94 LEU A C 1
ATOM 763 O O . LEU A 1 94 ? 7.835 -7.770 -20.006 1.00 97.38 94 LEU A O 1
ATOM 767 N N . PHE A 1 95 ? 5.827 -8.729 -20.108 1.00 97.56 95 PHE A N 1
ATOM 768 C CA . PHE A 1 95 ? 6.259 -9.668 -21.144 1.00 97.56 95 PHE A CA 1
ATOM 769 C C . PHE A 1 95 ? 6.598 -8.960 -22.454 1.00 97.56 95 PHE A C 1
ATOM 771 O O . PHE A 1 95 ? 7.501 -9.397 -23.158 1.00 97.56 95 PHE A O 1
ATOM 778 N N . PHE A 1 96 ? 5.912 -7.864 -22.777 1.00 95.38 96 PHE A N 1
ATOM 779 C CA . PHE A 1 96 ? 6.279 -7.031 -23.917 1.00 95.38 96 PHE A CA 1
ATOM 780 C C . PHE A 1 96 ? 7.666 -6.396 -23.741 1.00 95.38 96 PHE A C 1
ATOM 782 O O . PHE A 1 96 ? 8.464 -6.448 -24.672 1.00 95.38 96 PHE A O 1
ATOM 789 N N . GLY A 1 97 ? 7.954 -5.859 -22.550 1.00 94.25 97 GLY A N 1
ATOM 790 C CA . GLY A 1 97 ? 9.262 -5.329 -22.164 1.00 94.25 97 GLY A CA 1
ATOM 791 C C . GLY A 1 97 ? 10.366 -6.366 -22.353 1.00 94.25 97 GLY A C 1
ATOM 792 O O . GLY A 1 97 ? 11.265 -6.193 -23.176 1.00 94.25 97 GLY A O 1
ATOM 793 N N . LEU A 1 98 ? 10.175 -7.519 -21.711 1.00 94.56 98 LEU A N 1
ATOM 794 C CA . LEU A 1 98 ? 11.106 -8.643 -21.713 1.00 94.56 98 LEU A CA 1
ATOM 795 C C . LEU A 1 98 ? 11.362 -9.201 -23.113 1.00 94.56 98 LEU A C 1
ATOM 797 O O . LEU A 1 98 ? 12.497 -9.452 -23.502 1.00 94.56 98 LEU A O 1
ATOM 801 N N . LEU A 1 99 ? 10.310 -9.433 -23.898 1.00 96.25 99 LEU A N 1
ATOM 802 C CA . LEU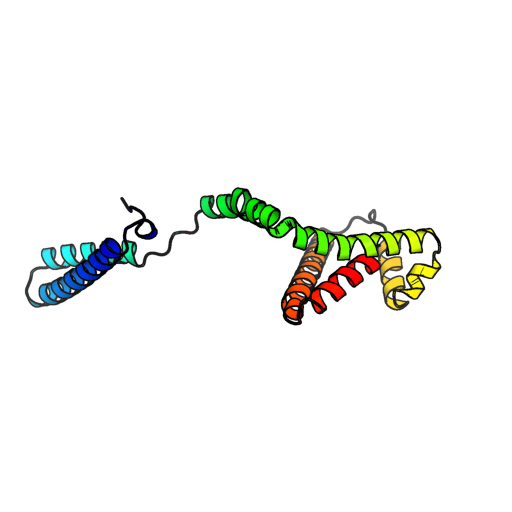 A 1 99 ? 10.482 -9.950 -25.254 1.00 96.25 99 LEU A CA 1
ATOM 803 C C . LEU A 1 99 ? 11.129 -8.907 -26.172 1.00 96.25 99 LEU A C 1
ATOM 805 O O . LEU A 1 99 ? 11.902 -9.279 -27.052 1.00 96.25 99 LEU A O 1
ATOM 809 N N . GLY A 1 100 ? 10.841 -7.620 -25.962 1.00 94.31 100 GLY A N 1
ATOM 810 C CA . GLY A 1 100 ? 11.467 -6.523 -26.692 1.00 94.31 100 GLY A CA 1
ATOM 811 C C . GLY A 1 100 ? 12.968 -6.433 -26.426 1.00 94.31 100 GLY A C 1
ATOM 812 O O . GLY A 1 100 ? 13.745 -6.385 -27.379 1.00 94.31 100 GLY A O 1
ATOM 813 N N . THR A 1 101 ? 13.382 -6.487 -25.157 1.00 91.75 101 THR A N 1
ATOM 814 C CA . THR A 1 101 ? 14.801 -6.465 -24.762 1.00 91.75 101 THR A CA 1
ATOM 815 C C . THR A 1 101 ? 15.554 -7.710 -25.229 1.00 91.75 101 THR A C 1
ATOM 817 O O . THR A 1 101 ? 16.686 -7.601 -25.697 1.00 91.75 101 THR A O 1
ATOM 820 N N . LEU A 1 102 ? 14.923 -8.890 -25.188 1.00 93.12 102 LEU A N 1
ATOM 821 C CA . LEU A 1 102 ? 15.507 -10.127 -25.724 1.00 93.12 102 LEU A CA 1
ATOM 822 C C . LEU A 1 102 ? 15.649 -10.112 -27.254 1.00 93.12 102 LEU A C 1
ATOM 824 O O . LEU A 1 102 ? 16.557 -10.749 -27.788 1.00 93.12 102 LEU A O 1
ATOM 828 N N . ALA A 1 103 ? 14.760 -9.416 -27.966 1.00 94.88 103 ALA A N 1
ATOM 829 C CA . ALA A 1 103 ? 14.829 -9.286 -29.419 1.00 94.88 103 ALA A CA 1
ATOM 830 C C . ALA A 1 103 ? 15.850 -8.230 -29.873 1.00 94.88 103 ALA A C 1
ATOM 832 O O . ALA A 1 103 ? 16.463 -8.390 -30.929 1.00 94.88 103 ALA A O 1
ATOM 833 N N . SER A 1 104 ? 16.028 -7.153 -29.101 1.00 92.25 104 SER A N 1
ATOM 834 C CA . SER A 1 104 ? 16.995 -6.092 -29.382 1.00 92.25 104 SER A CA 1
ATOM 835 C C . SER A 1 104 ? 17.483 -5.425 -28.099 1.00 92.25 104 SER A C 1
ATOM 837 O O . SER A 1 104 ? 16.689 -4.887 -27.327 1.00 92.25 10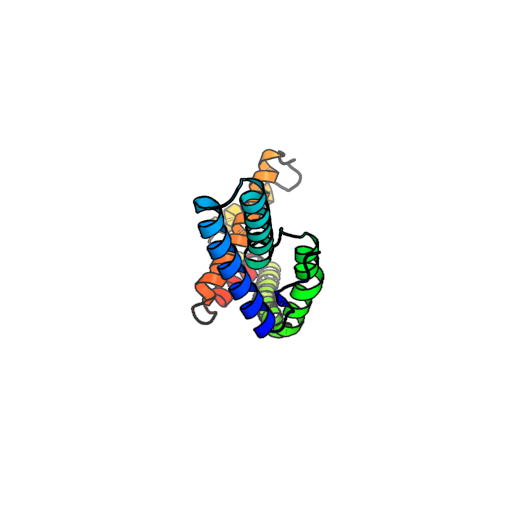4 SER A O 1
ATOM 839 N N . ALA A 1 105 ? 18.805 -5.355 -27.928 1.00 81.50 105 ALA A N 1
ATOM 840 C CA . ALA A 1 105 ? 19.427 -4.643 -26.812 1.00 81.50 105 ALA A CA 1
ATOM 841 C C . ALA A 1 105 ? 19.084 -3.136 -26.800 1.00 81.50 105 ALA A C 1
ATOM 843 O O . ALA A 1 105 ? 18.993 -2.532 -25.732 1.00 81.50 105 ALA A O 1
ATOM 844 N N . ASP A 1 106 ? 18.800 -2.544 -27.966 1.00 89.44 106 ASP A N 1
ATOM 845 C CA . ASP A 1 106 ? 18.424 -1.127 -28.100 1.00 89.44 106 ASP A CA 1
ATOM 846 C C . ASP A 1 106 ? 16.974 -0.841 -27.673 1.00 89.44 106 ASP A C 1
ATOM 848 O O . ASP A 1 106 ? 16.552 0.310 -27.538 1.00 89.44 106 ASP A O 1
ATOM 852 N N . PHE A 1 107 ? 16.165 -1.875 -27.443 1.00 90.75 107 PHE A N 1
ATOM 853 C CA . PHE A 1 107 ? 14.790 -1.680 -26.998 1.00 90.75 107 PHE A CA 1
ATOM 854 C C . PHE A 1 107 ? 14.738 -1.007 -25.617 1.00 90.75 107 PHE A C 1
ATOM 856 O O . PHE A 1 107 ? 13.938 -0.095 -25.393 1.00 90.75 107 PHE A O 1
ATOM 863 N N . ALA A 1 108 ? 15.653 -1.381 -24.717 1.00 88.38 108 ALA A N 1
ATOM 864 C CA . ALA A 1 108 ? 15.741 -0.800 -23.381 1.00 88.38 108 ALA A CA 1
ATOM 865 C C . ALA A 1 108 ? 16.030 0.713 -23.425 1.00 88.38 108 ALA A C 1
ATOM 867 O O . ALA A 1 108 ? 15.399 1.478 -22.696 1.00 88.38 108 ALA A O 1
ATOM 868 N N . SER A 1 109 ? 16.913 1.164 -24.327 1.00 90.25 109 SER A N 1
ATOM 869 C CA . SER A 1 109 ? 17.269 2.585 -24.505 1.00 90.25 109 SER A CA 1
ATOM 870 C C . SER A 1 109 ? 16.173 3.428 -25.153 1.00 90.25 109 SER A C 1
ATOM 872 O O . SER A 1 109 ? 16.205 4.654 -25.063 1.00 90.25 109 SER A O 1
ATOM 874 N N . THR A 1 110 ? 15.160 2.787 -25.738 1.00 90.12 110 THR A N 1
ATOM 875 C CA . THR A 1 110 ? 13.963 3.466 -26.255 1.00 90.12 110 THR A CA 1
ATOM 876 C C . THR A 1 110 ? 12.941 3.760 -25.150 1.00 90.12 110 THR A C 1
ATOM 878 O O . THR A 1 110 ? 12.156 4.702 -25.259 1.00 90.12 110 THR A O 1
ATOM 881 N N . ILE A 1 111 ? 12.936 2.963 -24.079 1.00 88.88 111 ILE A N 1
ATOM 882 C CA . ILE A 1 111 ? 11.966 3.057 -22.978 1.00 88.88 111 ILE A CA 1
ATOM 883 C C . ILE A 1 111 ? 12.537 3.842 -21.802 1.00 88.88 111 ILE A C 1
ATOM 885 O O . ILE A 1 111 ? 11.838 4.658 -21.195 1.00 88.88 111 ILE A O 1
ATOM 889 N N . LEU A 1 112 ? 13.791 3.559 -21.453 1.00 89.50 112 LEU A N 1
ATOM 890 C CA . LEU A 1 112 ? 14.444 4.093 -20.270 1.00 89.50 112 LEU A CA 1
ATOM 891 C C . LEU A 1 112 ? 15.446 5.189 -20.646 1.00 89.50 112 LEU A C 1
ATOM 8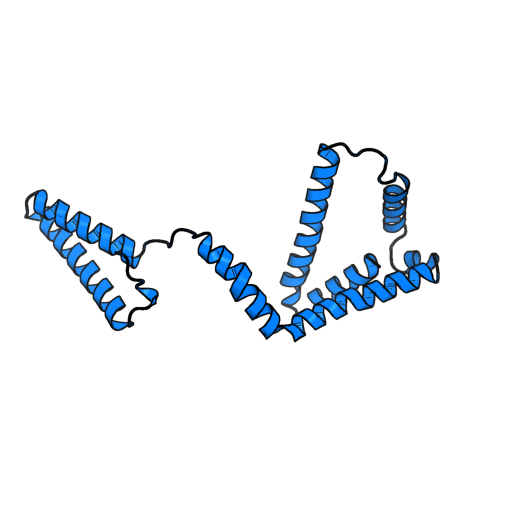93 O O . LEU A 1 112 ? 16.222 5.021 -21.588 1.00 89.50 112 LEU A O 1
ATOM 897 N N . PRO A 1 113 ? 15.493 6.301 -19.888 1.00 90.69 113 PRO A N 1
ATOM 898 C CA . PRO A 1 113 ? 16.527 7.310 -20.065 1.00 90.69 113 PRO A CA 1
ATOM 899 C C . PRO A 1 113 ? 17.935 6.715 -19.880 1.00 90.69 113 PRO A C 1
ATOM 901 O O . PRO A 1 113 ? 18.123 5.893 -18.977 1.00 90.69 113 PRO A O 1
ATOM 904 N N . PRO A 1 114 ? 18.957 7.195 -20.618 1.00 88.81 114 PRO A N 1
ATOM 905 C CA . PRO A 1 114 ? 20.327 6.681 -20.517 1.00 88.81 114 PRO A CA 1
ATOM 906 C C . PRO A 1 114 ? 20.892 6.684 -19.092 1.00 88.81 114 PRO A C 1
ATOM 908 O O . PRO A 1 114 ? 21.580 5.751 -18.695 1.00 88.81 114 PRO A O 1
ATOM 911 N N . ALA A 1 115 ? 20.550 7.699 -18.291 1.00 89.88 115 ALA A N 1
ATOM 912 C CA . ALA A 1 115 ? 20.968 7.781 -16.893 1.00 89.88 115 ALA A CA 1
ATOM 913 C C . ALA A 1 115 ? 20.420 6.621 -16.043 1.00 89.88 115 ALA A C 1
ATOM 915 O O . ALA A 1 115 ? 21.123 6.100 -15.185 1.00 89.88 115 ALA A O 1
ATOM 916 N N . GLN A 1 116 ? 19.176 6.198 -16.286 1.00 87.88 116 GLN A N 1
ATOM 917 C CA . GLN A 1 116 ? 18.563 5.098 -15.544 1.00 87.88 116 GLN A CA 1
ATOM 918 C C . GLN A 1 116 ? 19.166 3.750 -15.949 1.00 87.88 116 GLN A C 1
ATOM 920 O O . GLN A 1 116 ? 19.436 2.926 -15.080 1.00 87.88 116 GLN A O 1
ATOM 925 N N . LEU A 1 117 ? 19.431 3.557 -17.243 1.00 87.81 117 LEU A N 1
ATOM 926 C CA . LEU A 1 117 ? 20.113 2.365 -17.748 1.00 87.81 117 LEU A CA 1
ATOM 927 C C . LEU A 1 117 ? 21.537 2.244 -17.209 1.00 87.81 117 LEU A C 1
ATOM 929 O O . LEU A 1 117 ? 21.899 1.172 -16.741 1.00 87.81 117 LEU A O 1
ATOM 933 N N . GLY A 1 118 ? 22.301 3.340 -17.195 1.00 88.50 118 GLY A N 1
ATOM 934 C CA . GLY A 1 118 ? 23.659 3.350 -16.648 1.00 88.50 118 GLY A CA 1
ATOM 935 C C . GLY A 1 118 ? 23.703 2.963 -15.167 1.00 88.50 118 GLY A C 1
ATOM 936 O O . GLY A 1 118 ? 24.526 2.142 -14.780 1.00 88.50 118 GLY A O 1
ATOM 937 N N . MET A 1 119 ? 22.766 3.467 -14.350 1.00 86.25 119 MET A N 1
ATOM 938 C CA . MET A 1 119 ? 22.660 3.048 -12.942 1.00 86.25 119 MET A CA 1
ATOM 939 C C . MET A 1 119 ? 22.333 1.557 -12.798 1.00 86.25 119 MET A C 1
ATOM 941 O O . MET A 1 119 ? 22.859 0.890 -11.910 1.00 86.25 119 MET A O 1
ATOM 945 N N . MET A 1 120 ? 21.436 1.028 -13.637 1.00 86.12 120 MET A N 1
ATOM 946 C CA . MET A 1 120 ? 21.083 -0.394 -13.605 1.00 86.12 120 MET A CA 1
ATOM 947 C C . MET A 1 120 ? 22.269 -1.262 -14.028 1.00 86.12 120 MET A C 1
ATOM 949 O O . MET A 1 120 ? 22.545 -2.266 -13.377 1.00 86.12 120 MET A O 1
ATOM 953 N N . GLU A 1 121 ? 22.983 -0.865 -15.079 1.00 85.25 121 GLU A N 1
ATOM 954 C CA . GLU A 1 121 ? 24.189 -1.544 -15.544 1.00 85.25 121 GLU A CA 1
ATOM 955 C C . GLU A 1 121 ? 25.263 -1.576 -14.451 1.00 85.25 121 GLU A C 1
ATOM 957 O O . GLU A 1 121 ? 25.754 -2.652 -14.127 1.00 85.25 121 GLU A O 1
ATOM 962 N N . GLU A 1 122 ? 25.555 -0.441 -13.812 1.00 84.50 122 GLU A N 1
ATOM 963 C CA . GLU A 1 122 ? 26.516 -0.355 -12.706 1.00 84.50 122 GLU A CA 1
ATOM 964 C C . GLU A 1 122 ? 26.123 -1.267 -11.530 1.00 84.50 122 GLU A C 1
ATOM 966 O O . GLU A 1 122 ? 26.959 -2.002 -10.999 1.00 84.50 122 GLU A O 1
ATOM 971 N N . MET A 1 123 ? 24.833 -1.293 -11.172 1.00 78.25 123 MET A N 1
ATOM 972 C CA . MET A 1 123 ? 24.307 -2.157 -10.110 1.00 78.25 123 MET A CA 1
ATOM 973 C C . MET A 1 123 ? 24.477 -3.651 -10.432 1.00 78.25 123 MET A C 1
ATOM 975 O O . MET A 1 123 ? 24.798 -4.438 -9.542 1.00 78.25 123 MET A O 1
ATOM 979 N N . TYR A 1 124 ? 24.259 -4.065 -11.685 1.00 76.44 124 TYR A N 1
ATOM 980 C CA . TYR A 1 124 ? 24.405 -5.466 -12.096 1.00 76.44 124 TYR A CA 1
ATOM 981 C C . TYR A 1 124 ? 25.864 -5.866 -12.370 1.00 76.44 124 TYR A C 1
ATOM 983 O O . TYR A 1 124 ? 26.211 -7.031 -12.174 1.00 76.44 124 TYR A O 1
ATOM 991 N N . GLN A 1 125 ? 26.732 -4.926 -12.764 1.00 78.69 125 GLN A N 1
ATOM 992 C CA . GLN A 1 125 ? 28.169 -5.156 -12.962 1.00 78.69 125 GLN A CA 1
ATOM 993 C C . GLN A 1 125 ? 28.900 -5.499 -11.657 1.00 78.69 125 GLN A C 1
ATOM 995 O O . GLN A 1 125 ? 29.827 -6.306 -11.676 1.00 78.69 125 GLN A O 1
ATOM 1000 N N . GLN A 1 126 ? 28.474 -4.932 -10.524 1.00 68.88 126 GLN A N 1
ATOM 1001 C CA . GLN A 1 126 ? 29.046 -5.236 -9.203 1.00 68.88 126 GLN A CA 1
ATOM 1002 C C . GLN A 1 126 ? 28.761 -6.681 -8.739 1.00 68.88 126 GLN A C 1
ATOM 1004 O O . GLN A 1 126 ? 29.415 -7.175 -7.821 1.00 68.88 126 GLN A O 1
ATOM 1009 N N . GLY A 1 127 ? 27.847 -7.389 -9.418 1.00 61.16 127 GLY A N 1
ATOM 1010 C CA . GLY A 1 127 ? 27.480 -8.771 -9.127 1.00 61.16 127 GLY A CA 1
ATOM 1011 C C . GLY A 1 127 ? 26.704 -8.932 -7.814 1.00 61.16 127 GLY A C 1
ATOM 1012 O O . GLY A 1 127 ? 26.625 -8.035 -6.979 1.00 61.16 127 GLY A O 1
ATOM 1013 N N . PHE A 1 128 ? 26.106 -10.109 -7.622 1.00 64.12 128 PHE A N 1
ATOM 1014 C CA . PHE A 1 128 ? 25.495 -10.495 -6.340 1.00 64.12 128 PHE A CA 1
ATOM 1015 C C . PHE A 1 128 ? 26.490 -11.214 -5.407 1.00 64.12 128 PHE A C 1
ATOM 1017 O O . PHE A 1 128 ? 26.149 -11.502 -4.263 1.00 64.12 128 PHE A O 1
ATOM 1024 N N . ASP A 1 129 ? 27.703 -11.494 -5.899 1.00 57.78 129 ASP A N 1
ATOM 1025 C CA . ASP A 1 129 ? 28.738 -12.287 -5.219 1.00 57.78 129 ASP A CA 1
ATOM 1026 C C . ASP A 1 129 ? 29.697 -11.445 -4.365 1.00 57.78 129 ASP A C 1
ATOM 1028 O O . ASP A 1 129 ? 30.399 -11.979 -3.502 1.00 57.78 129 ASP A O 1
ATOM 1032 N N . ALA A 1 130 ? 29.728 -10.125 -4.571 1.00 59.50 130 ALA A N 1
ATOM 1033 C CA . ALA A 1 130 ? 30.342 -9.209 -3.623 1.00 59.50 130 ALA A CA 1
ATOM 1034 C C . ALA A 1 130 ? 29.477 -9.230 -2.358 1.00 59.50 130 ALA A C 1
ATOM 1036 O O . ALA A 1 130 ? 28.397 -8.646 -2.336 1.00 59.50 130 ALA A O 1
ATOM 1037 N N . GLY A 1 131 ? 29.903 -9.993 -1.346 1.00 54.22 131 GLY A N 1
ATOM 1038 C CA . GLY A 1 131 ? 29.168 -10.152 -0.094 1.00 54.22 131 GLY A CA 1
ATOM 1039 C C . GLY A 1 131 ? 28.732 -8.794 0.449 1.00 54.22 131 GLY A C 1
ATOM 1040 O O . GLY A 1 131 ? 29.573 -7.988 0.841 1.00 54.22 131 GLY A O 1
ATOM 1041 N N . ARG A 1 132 ? 27.421 -8.544 0.426 1.00 63.84 132 ARG A N 1
ATOM 1042 C CA . ARG A 1 132 ? 26.829 -7.311 0.940 1.00 63.84 132 ARG A CA 1
ATOM 1043 C C . ARG A 1 132 ? 26.935 -7.313 2.452 1.00 63.84 132 ARG A C 1
ATOM 1045 O O . ARG A 1 132 ? 26.696 -8.335 3.100 1.00 63.84 132 ARG A O 1
ATOM 1052 N N . ASP A 1 133 ? 27.310 -6.175 3.020 1.00 68.50 133 ASP A N 1
ATOM 1053 C CA . ASP A 1 133 ? 27.268 -6.024 4.469 1.00 68.50 133 ASP A CA 1
ATOM 1054 C C . ASP A 1 133 ? 25.806 -6.092 4.948 1.00 68.50 133 ASP A C 1
ATOM 1056 O O . ASP A 1 133 ? 24.879 -5.679 4.248 1.00 68.50 133 ASP A O 1
ATOM 1060 N N . VAL A 1 134 ? 25.574 -6.576 6.169 1.00 67.88 134 VAL A N 1
ATOM 1061 C CA . VAL A 1 134 ? 24.224 -6.697 6.753 1.00 67.88 134 VAL A CA 1
ATOM 1062 C C . VAL A 1 134 ? 23.518 -5.332 6.787 1.00 67.88 134 VAL A C 1
ATOM 1064 O O . VAL A 1 134 ? 22.295 -5.239 6.636 1.00 67.88 134 VAL A O 1
ATOM 1067 N N . GLY A 1 135 ? 24.291 -4.250 6.944 1.00 72.50 135 GLY A N 1
ATOM 1068 C CA . GLY A 1 135 ? 23.796 -2.879 6.838 1.00 72.50 135 GLY A CA 1
ATOM 1069 C C . GLY A 1 135 ? 23.265 -2.534 5.442 1.00 72.50 135 GLY A C 1
ATOM 1070 O O . GLY A 1 135 ? 22.206 -1.917 5.328 1.00 72.50 135 GLY A O 1
ATOM 1071 N N . GLU A 1 136 ? 23.938 -2.990 4.389 1.00 74.19 136 GLU A N 1
ATOM 1072 C CA . GLU A 1 136 ? 23.580 -2.736 2.991 1.00 74.19 136 GLU A CA 1
ATOM 1073 C C . GLU A 1 136 ? 22.327 -3.522 2.577 1.00 74.19 136 GLU A C 1
ATOM 1075 O O . GLU A 1 136 ? 21.401 -2.958 1.988 1.00 74.19 136 GLU A O 1
ATOM 1080 N N . ASP A 1 137 ? 22.222 -4.786 2.998 1.00 75.44 137 ASP A N 1
ATOM 1081 C CA . ASP A 1 137 ? 21.032 -5.612 2.763 1.00 75.44 137 ASP A CA 1
ATOM 1082 C C . ASP A 1 137 ? 19.785 -5.048 3.455 1.00 75.44 137 ASP A C 1
ATOM 1084 O O . ASP A 1 137 ? 18.697 -5.007 2.871 1.00 75.44 137 ASP A O 1
ATOM 1088 N N . SER A 1 138 ? 19.926 -4.563 4.692 1.00 80.69 138 SER A N 1
ATOM 1089 C CA . SER A 1 138 ? 18.803 -3.954 5.413 1.00 80.69 138 SER A CA 1
ATOM 1090 C C . SER A 1 138 ? 18.347 -2.629 4.786 1.00 80.69 138 SER A C 1
ATOM 1092 O O . SER A 1 138 ? 17.142 -2.374 4.687 1.00 80.69 138 SER A O 1
ATOM 1094 N N . ALA A 1 139 ? 19.287 -1.814 4.296 1.00 82.56 139 ALA A N 1
ATOM 1095 C CA . ALA A 1 139 ? 18.993 -0.578 3.579 1.00 82.56 139 ALA A CA 1
ATOM 1096 C C . ALA A 1 139 ? 18.278 -0.853 2.248 1.00 82.56 139 ALA A C 1
ATOM 1098 O O . ALA A 1 139 ? 17.260 -0.220 1.957 1.00 82.56 139 ALA A O 1
ATOM 1099 N N . MET A 1 140 ? 18.740 -1.845 1.485 1.00 81.75 140 MET A N 1
ATOM 1100 C CA . MET A 1 140 ? 18.098 -2.273 0.241 1.00 81.75 140 MET A CA 1
ATOM 1101 C C . MET A 1 140 ? 16.699 -2.841 0.484 1.00 81.75 140 MET A C 1
ATOM 1103 O O . MET A 1 140 ? 15.754 -2.473 -0.214 1.00 81.75 140 MET A O 1
ATOM 1107 N N . ALA A 1 141 ? 16.514 -3.664 1.519 1.00 84.69 141 ALA A N 1
ATOM 1108 C CA . ALA A 1 141 ? 15.190 -4.143 1.911 1.00 84.69 141 ALA A CA 1
ATOM 1109 C C . ALA A 1 141 ? 14.240 -2.977 2.239 1.00 84.69 141 ALA A C 1
ATOM 1111 O O . ALA A 1 141 ? 13.106 -2.944 1.754 1.00 84.69 141 ALA A O 1
ATOM 1112 N N . GLY A 1 142 ? 14.711 -1.985 3.003 1.00 87.94 142 GLY A N 1
ATOM 1113 C CA . GLY A 1 142 ? 13.958 -0.765 3.297 1.00 87.94 142 GLY A CA 1
ATOM 1114 C C . GLY A 1 142 ? 13.607 0.034 2.040 1.00 87.94 142 GLY A C 1
ATOM 1115 O O . GLY A 1 142 ? 12.456 0.448 1.877 1.00 87.94 142 GLY A O 1
ATOM 1116 N N . PHE A 1 143 ? 14.562 0.188 1.120 1.00 88.19 143 PHE A N 1
ATOM 1117 C CA . PHE A 1 143 ? 14.354 0.837 -0.173 1.00 88.19 143 PHE A CA 1
ATOM 1118 C C . PHE A 1 143 ? 13.269 0.129 -0.991 1.00 88.19 143 PHE A C 1
ATOM 1120 O O . PHE A 1 143 ? 12.331 0.778 -1.457 1.00 88.19 143 PHE A O 1
ATOM 1127 N N . TYR A 1 144 ? 13.327 -1.201 -1.113 1.00 87.25 144 TYR A N 1
ATOM 1128 C CA . TYR A 1 144 ? 12.323 -1.964 -1.854 1.00 87.25 144 TYR A CA 1
ATOM 1129 C C . TYR A 1 144 ? 10.938 -1.887 -1.214 1.00 87.25 144 TYR A C 1
ATOM 1131 O O . TYR A 1 144 ? 9.947 -1.750 -1.937 1.00 87.25 144 TYR A O 1
ATOM 1139 N N . VAL A 1 145 ? 10.846 -1.940 0.119 1.00 91.44 145 VAL A N 1
ATOM 1140 C CA . VAL A 1 145 ? 9.572 -1.758 0.828 1.00 91.44 145 VAL A CA 1
ATOM 1141 C C . VAL A 1 145 ? 9.006 -0.373 0.532 1.00 91.44 145 VAL A C 1
ATOM 1143 O O . VAL A 1 145 ? 7.854 -0.270 0.110 1.00 91.44 145 VAL A O 1
ATOM 1146 N N . LEU A 1 146 ? 9.809 0.683 0.685 1.00 92.12 146 LEU A N 1
ATOM 1147 C CA . LEU A 1 146 ? 9.376 2.056 0.428 1.00 92.12 146 LEU A CA 1
ATOM 1148 C C . LEU A 1 146 ? 8.956 2.258 -1.032 1.00 92.12 146 LEU A C 1
ATOM 1150 O O . LEU A 1 146 ? 7.933 2.891 -1.290 1.00 92.12 146 LEU A O 1
ATOM 1154 N N . ASN A 1 147 ? 9.701 1.688 -1.981 1.00 92.00 147 ASN A N 1
ATOM 1155 C CA . ASN A 1 147 ? 9.404 1.793 -3.403 1.00 92.00 147 ASN A CA 1
ATOM 1156 C C . ASN A 1 147 ? 8.074 1.108 -3.758 1.00 92.00 147 ASN A C 1
ATOM 1158 O O . ASN A 1 147 ? 7.179 1.744 -4.315 1.00 92.00 147 ASN A O 1
ATOM 1162 N N . ASN A 1 148 ? 7.892 -0.160 -3.370 1.00 92.69 148 ASN A N 1
ATOM 1163 C CA . ASN A 1 148 ? 6.674 -0.916 -3.683 1.00 92.69 148 ASN A CA 1
ATOM 1164 C C . ASN A 1 148 ? 5.436 -0.340 -2.985 1.00 92.69 148 ASN A C 1
ATOM 1166 O O . ASN A 1 148 ? 4.384 -0.169 -3.606 1.00 92.69 148 ASN A O 1
ATOM 1170 N N . VAL A 1 149 ? 5.560 0.007 -1.701 1.00 93.75 149 VAL A N 1
ATOM 1171 C CA . VAL A 1 149 ? 4.477 0.644 -0.943 1.00 93.75 149 VAL A CA 1
ATOM 1172 C C . VAL A 1 149 ? 4.160 2.022 -1.527 1.00 93.75 149 VAL A C 1
ATOM 1174 O O . VAL A 1 149 ? 2.991 2.368 -1.686 1.00 93.75 149 VAL A O 1
ATOM 1177 N N . GLY A 1 150 ? 5.180 2.784 -1.927 1.00 95.25 150 GLY A N 1
ATOM 1178 C CA . GLY A 1 150 ? 5.025 4.069 -2.603 1.00 95.25 150 GLY A CA 1
ATOM 1179 C C . GLY A 1 150 ? 4.246 3.958 -3.914 1.00 95.25 150 GLY A C 1
ATOM 1180 O O . GLY A 1 150 ? 3.314 4.734 -4.137 1.00 95.25 150 GLY A O 1
ATOM 1181 N N . ILE A 1 151 ? 4.562 2.971 -4.757 1.00 94.31 151 ILE A N 1
ATOM 1182 C CA . ILE A 1 151 ? 3.805 2.686 -5.986 1.00 94.31 151 ILE A CA 1
ATOM 1183 C C . ILE A 1 151 ? 2.355 2.328 -5.647 1.00 94.31 151 ILE A C 1
ATOM 1185 O O . ILE A 1 151 ? 1.440 2.897 -6.238 1.00 94.31 151 ILE A O 1
ATOM 1189 N N . ALA A 1 152 ? 2.123 1.459 -4.659 1.00 93.62 152 ALA A N 1
ATOM 1190 C CA . ALA A 1 152 ? 0.773 1.085 -4.238 1.00 93.62 152 ALA A CA 1
ATOM 1191 C C . ALA A 1 152 ? -0.052 2.304 -3.780 1.00 93.62 152 ALA A C 1
ATOM 1193 O O . ALA A 1 152 ? -1.205 2.463 -4.192 1.00 93.62 152 ALA A O 1
ATOM 1194 N N . PHE A 1 153 ? 0.545 3.210 -2.998 1.00 95.81 153 PHE A N 1
ATOM 1195 C CA . PHE A 1 153 ? -0.102 4.459 -2.591 1.00 95.81 153 PHE A CA 1
ATOM 1196 C C . PHE A 1 153 ? -0.383 5.389 -3.770 1.00 95.81 153 PHE A C 1
ATOM 1198 O O . PHE A 1 153 ? -1.473 5.955 -3.837 1.00 95.81 153 PHE A O 1
ATOM 1205 N N . ARG A 1 154 ? 0.549 5.527 -4.721 1.00 95.19 154 ARG A N 1
ATOM 1206 C CA . ARG A 1 154 ? 0.331 6.314 -5.944 1.00 95.19 154 ARG A CA 1
ATOM 1207 C C . ARG A 1 154 ? -0.815 5.733 -6.763 1.00 95.19 154 ARG A C 1
ATOM 1209 O O . ARG A 1 154 ? -1.719 6.483 -7.123 1.00 95.19 154 ARG A O 1
ATOM 1216 N N . CYS A 1 155 ? -0.838 4.417 -6.978 1.00 94.94 155 CYS A N 1
ATOM 1217 C CA . CYS A 1 155 ? -1.929 3.713 -7.652 1.00 94.94 155 CYS A CA 1
ATOM 1218 C C . CYS A 1 155 ? -3.276 3.957 -6.968 1.00 94.94 155 CYS A C 1
ATOM 1220 O O . CYS A 1 155 ? -4.263 4.199 -7.657 1.00 94.94 155 CYS A O 1
ATOM 1222 N N . PHE A 1 156 ? -3.325 3.907 -5.636 1.00 93.62 156 PHE A N 1
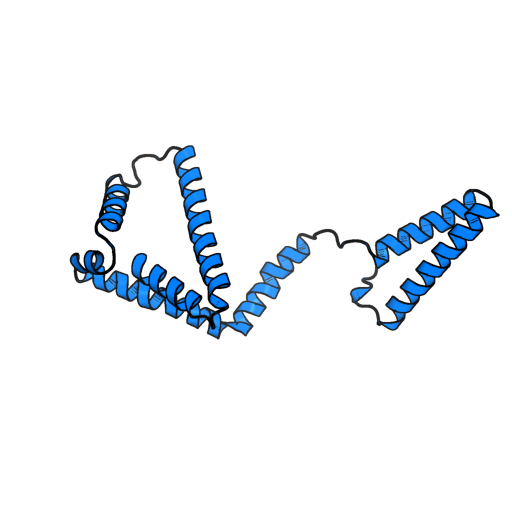ATOM 1223 C CA . PHE A 1 156 ? -4.546 4.144 -4.869 1.00 93.62 156 PHE A CA 1
ATOM 1224 C C . PHE A 1 156 ? -5.006 5.606 -4.952 1.00 93.62 156 PHE A C 1
ATOM 1226 O O . PHE A 1 156 ? -6.143 5.872 -5.338 1.00 93.62 156 PHE A O 1
ATOM 1233 N N . ALA A 1 157 ? -4.119 6.557 -4.646 1.00 95.62 157 ALA A N 1
ATOM 1234 C CA . ALA A 1 157 ? -4.437 7.983 -4.603 1.00 95.62 157 ALA A CA 1
ATOM 1235 C C . ALA A 1 157 ? -4.867 8.513 -5.976 1.00 95.62 157 ALA A C 1
ATOM 1237 O O . ALA A 1 157 ? -5.892 9.177 -6.107 1.00 95.62 157 ALA A O 1
ATOM 1238 N N . THR A 1 158 ? -4.120 8.164 -7.022 1.00 95.62 158 THR A N 1
ATOM 1239 C CA . THR A 1 158 ? -4.441 8.570 -8.398 1.00 95.62 158 THR A CA 1
ATOM 1240 C C . THR A 1 158 ? -5.531 7.702 -9.033 1.00 95.62 158 THR A C 1
ATOM 1242 O O . THR A 1 158 ? -6.106 8.078 -10.052 1.00 95.62 158 THR A O 1
ATOM 1245 N N . GLY A 1 159 ? -5.884 6.574 -8.409 1.00 92.62 159 GLY A N 1
ATOM 1246 C CA . GLY A 1 159 ? -7.026 5.742 -8.786 1.00 92.62 159 GLY A CA 1
ATOM 1247 C C . GLY A 1 159 ? -8.376 6.437 -8.591 1.00 92.62 159 GLY A C 1
ATOM 1248 O O . GLY A 1 159 ? -9.342 6.082 -9.264 1.00 92.62 159 GLY A O 1
ATOM 1249 N N . ILE A 1 160 ? -8.439 7.481 -7.755 1.00 94.75 160 ILE A N 1
ATOM 1250 C CA . ILE A 1 160 ? -9.620 8.352 -7.611 1.00 94.75 160 ILE A CA 1
ATOM 1251 C C . ILE A 1 160 ? -9.988 9.012 -8.952 1.00 94.75 160 ILE A C 1
ATOM 1253 O O . ILE A 1 160 ? -11.162 9.265 -9.215 1.00 94.75 160 ILE A O 1
ATOM 1257 N N . LEU A 1 161 ? -9.009 9.211 -9.842 1.00 94.50 161 LEU A N 1
ATOM 1258 C CA . LEU A 1 161 ? -9.204 9.720 -11.200 1.00 94.50 161 LEU A CA 1
ATOM 1259 C C . LEU A 1 161 ? -9.700 8.609 -12.141 1.00 94.50 161 LEU A C 1
ATOM 1261 O O . LEU A 1 161 ? -9.063 8.301 -13.146 1.00 94.50 161 LEU A O 1
ATOM 1265 N N . PHE A 1 162 ? -10.808 7.956 -11.778 1.00 93.50 162 PHE A N 1
ATOM 1266 C CA . PHE A 1 162 ? -11.431 6.863 -12.538 1.00 93.50 162 PHE A CA 1
ATOM 1267 C C . PHE A 1 162 ? -10.478 5.701 -12.889 1.00 93.50 162 PHE A C 1
ATOM 1269 O O . PHE A 1 162 ? -10.660 5.015 -13.892 1.00 93.50 162 PHE A O 1
ATOM 1276 N N . GLY A 1 163 ? -9.454 5.464 -12.066 1.00 92.12 163 GLY A N 1
ATOM 1277 C CA . GLY A 1 163 ? -8.458 4.411 -12.281 1.00 92.12 163 GLY A CA 1
ATOM 1278 C C . GLY A 1 163 ? -7.352 4.744 -13.288 1.00 92.12 163 GLY A C 1
ATOM 1279 O O . GLY A 1 163 ? -6.484 3.900 -13.503 1.00 92.12 163 GLY A O 1
ATOM 1280 N N . ILE A 1 164 ? -7.325 5.950 -13.871 1.00 94.88 164 ILE A N 1
ATOM 1281 C CA . ILE A 1 164 ? -6.321 6.345 -14.880 1.00 94.88 164 ILE A CA 1
ATOM 1282 C C . ILE A 1 164 ? -4.904 6.251 -14.312 1.00 94.88 164 ILE A C 1
ATOM 1284 O O . ILE A 1 164 ? -4.007 5.701 -14.948 1.00 94.88 164 ILE A O 1
ATOM 1288 N N . GLY A 1 165 ? -4.696 6.743 -13.093 1.00 95.25 165 GLY A N 1
ATOM 1289 C CA . GLY A 1 165 ? -3.376 6.676 -12.481 1.00 95.25 165 GLY A CA 1
ATOM 1290 C C . GLY A 1 165 ? -2.954 5.246 -12.134 1.00 95.25 165 GLY A C 1
ATOM 1291 O O . GLY A 1 165 ? -1.813 4.865 -12.385 1.00 95.25 165 GLY A O 1
ATOM 1292 N N . SER A 1 166 ? -3.880 4.406 -11.658 1.00 95.12 166 SER A N 1
ATOM 1293 C CA . SER A 1 166 ? -3.608 2.983 -11.414 1.00 95.12 166 SER A CA 1
ATOM 1294 C C . SER A 1 166 ? -3.222 2.243 -12.702 1.00 95.12 166 SER A C 1
ATOM 1296 O O . SER A 1 166 ? -2.316 1.411 -12.676 1.00 95.12 166 SER A O 1
ATOM 1298 N N . LEU A 1 167 ? -3.879 2.563 -13.825 1.00 96.06 167 LEU A N 1
ATOM 1299 C CA . LEU A 1 167 ? -3.558 2.034 -15.152 1.00 96.06 167 LEU A CA 1
ATOM 1300 C C . LEU A 1 167 ? -2.136 2.425 -15.568 1.00 96.06 167 LEU A C 1
ATOM 1302 O O . LEU A 1 167 ? -1.333 1.552 -15.890 1.00 96.06 167 LEU A O 1
ATOM 1306 N N . PHE A 1 168 ? -1.818 3.721 -15.498 1.00 95.94 168 PHE A N 1
ATOM 1307 C CA . PHE A 1 168 ? -0.501 4.248 -15.850 1.00 95.94 168 PHE A CA 1
ATOM 1308 C C . PHE A 1 168 ? 0.615 3.580 -15.041 1.00 95.94 168 PHE A C 1
ATOM 1310 O O . PHE A 1 168 ? 1.547 3.033 -15.623 1.00 95.94 168 PHE A O 1
ATOM 1317 N N . PHE A 1 169 ? 0.509 3.571 -13.708 1.00 96.12 169 PHE A N 1
ATOM 1318 C CA . PHE A 1 169 ? 1.563 3.013 -12.861 1.00 96.12 169 PHE A CA 1
ATOM 1319 C C . PHE A 1 169 ? 1.703 1.496 -13.017 1.00 96.12 169 PHE A C 1
ATOM 1321 O O . PHE A 1 169 ? 2.828 1.007 -12.968 1.00 96.12 169 PHE A O 1
ATOM 1328 N N . SER A 1 170 ? 0.613 0.752 -13.233 1.00 95.94 170 SER A N 1
ATOM 1329 C CA . SER A 1 170 ? 0.694 -0.701 -13.456 1.00 95.94 170 SER A CA 1
ATOM 1330 C C . SER A 1 170 ? 1.410 -1.026 -14.766 1.00 95.94 170 SER A C 1
ATOM 1332 O O . SER A 1 170 ? 2.310 -1.861 -14.770 1.00 95.94 170 SER A O 1
ATOM 1334 N N . ILE A 1 171 ? 1.062 -0.321 -15.850 1.00 96.75 171 ILE A N 1
ATOM 1335 C CA . ILE A 1 171 ? 1.690 -0.514 -17.161 1.00 96.75 171 ILE A CA 1
ATOM 1336 C C . ILE A 1 171 ? 3.153 -0.088 -17.117 1.00 96.75 171 ILE A C 1
ATOM 1338 O O . ILE A 1 171 ? 4.017 -0.862 -17.511 1.00 96.75 171 ILE A O 1
ATOM 1342 N N . TYR A 1 172 ? 3.436 1.115 -16.611 1.00 94.81 172 TYR A N 1
ATOM 1343 C CA . TYR A 1 172 ? 4.795 1.644 -16.543 1.00 94.81 172 TYR A CA 1
ATOM 1344 C C . TYR A 1 172 ? 5.712 0.723 -15.734 1.00 94.81 172 TYR A C 1
ATOM 1346 O O . TYR A 1 172 ? 6.773 0.354 -16.218 1.00 94.81 172 TYR A O 1
ATOM 1354 N N . ASN A 1 173 ? 5.289 0.281 -14.543 1.00 94.88 173 ASN A N 1
ATOM 1355 C CA . ASN A 1 173 ? 6.096 -0.658 -13.759 1.00 94.88 173 ASN A CA 1
ATOM 1356 C C . ASN A 1 173 ? 6.243 -2.014 -14.455 1.00 94.88 173 ASN A C 1
ATOM 1358 O O . ASN A 1 173 ? 7.311 -2.604 -14.367 1.00 94.88 173 ASN A O 1
ATOM 1362 N N . GLY A 1 174 ? 5.209 -2.492 -15.156 1.00 95.62 174 GLY A N 1
ATOM 1363 C CA . GLY A 1 174 ? 5.303 -3.701 -15.970 1.00 95.62 174 GLY A CA 1
ATOM 1364 C C . GLY A 1 174 ? 6.412 -3.586 -17.015 1.00 95.62 174 GLY A C 1
ATOM 1365 O O . GLY A 1 174 ? 7.344 -4.379 -16.995 1.00 95.62 174 GLY A O 1
ATOM 1366 N N . VAL A 1 175 ? 6.349 -2.556 -17.866 1.00 94.69 175 VAL A N 1
ATOM 1367 C CA . VAL A 1 175 ? 7.335 -2.319 -18.936 1.00 94.69 175 VAL A CA 1
ATOM 1368 C C . VAL A 1 175 ? 8.747 -2.098 -18.393 1.00 94.69 175 VAL A C 1
ATOM 1370 O O . VAL A 1 175 ? 9.690 -2.587 -18.984 1.00 94.69 175 VAL A O 1
ATOM 1373 N N . VAL A 1 176 ? 8.913 -1.355 -17.295 1.00 91.88 176 VAL A N 1
ATOM 1374 C CA . VAL A 1 176 ? 10.246 -1.047 -16.740 1.00 91.88 176 VAL A CA 1
ATOM 1375 C C . VAL A 1 176 ? 10.916 -2.272 -16.109 1.00 91.88 176 VAL A C 1
ATOM 1377 O O . VAL A 1 176 ? 12.141 -2.340 -16.068 1.00 91.88 176 VAL A O 1
ATOM 1380 N N . ILE A 1 177 ? 10.129 -3.213 -15.578 1.00 91.31 177 ILE A N 1
ATOM 1381 C CA . ILE A 1 177 ? 10.650 -4.445 -14.967 1.00 91.31 177 ILE A CA 1
ATOM 1382 C C . ILE A 1 177 ? 10.997 -5.503 -16.022 1.00 91.31 177 ILE A C 1
ATOM 1384 O O . ILE A 1 177 ? 11.907 -6.295 -15.783 1.00 91.31 177 ILE A O 1
ATOM 1388 N N . GLY A 1 178 ? 10.241 -5.561 -17.121 1.00 88.75 178 GLY A N 1
ATOM 1389 C CA . GLY A 1 178 ? 10.445 -6.525 -18.207 1.00 88.75 178 GLY A CA 1
ATOM 1390 C C . GLY A 1 178 ? 11.557 -6.112 -19.152 1.00 88.75 178 GLY A C 1
ATOM 1391 O O . GLY A 1 178 ? 12.448 -6.951 -19.395 1.00 88.75 178 GLY A O 1
#

Secondary structure (DSSP, 8-state):
----GGGS-HHHHHHHHHHHHHHHHHHHHHHHHS-HHHHHHHHHHHHHHHHHHH------HHHHHHIIIIIHHHHHHHTHHHHHHHHHHHHHHHHHHHHHHHH-THHHHHHS-HHHHHHHHHHHHT-S-S---HHHHHHHHHHHHHHHHHHHHHHHHHHTTTTHHHHHHHHHHHHHH-